Protein AF-A0A8J4VAQ2-F1 (afdb_monomer_lite)

pLDDT: mean 81.28, std 17.82, range [36.47, 97.75]

InterPro domains:
  IPR001563 Peptidase S10, serine carboxypeptidase [PF00450] (46-104)
  IPR001563 Peptidase S10, serine carboxypeptidase [PTHR11802] (42-103)
  IPR029058 Alpha/Beta hydrolase fold [G3DSA:3.40.50.1820] (36-104)
  IPR029058 Alpha/Beta hydrolase fold [SSF53474] (42-104)

Organism: NCBI:txid60419

Structure (mmCIF, N/CA/C/O backbone):
data_AF-A0A8J4VAQ2-F1
#
_entry.id   AF-A0A8J4VAQ2-F1
#
loop_
_atom_site.group_PDB
_atom_site.id
_atom_site.type_symbol
_atom_site.label_atom_id
_atom_site.label_alt_id
_atom_site.label_comp_id
_atom_site.label_asym_id
_atom_site.label_entity_id
_atom_site.label_seq_id
_atom_site.pdbx_PDB_ins_code
_atom_site.Cartn_x
_atom_site.Cartn_y
_atom_site.Cartn_z
_atom_site.occupancy
_atom_site.B_iso_or_equiv
_atom_site.auth_seq_id
_atom_site.auth_comp_id
_atom_site.auth_asym_id
_atom_site.auth_atom_id
_atom_site.pdbx_PDB_model_num
ATOM 1 N N . MET A 1 1 ? 79.078 -17.629 -11.963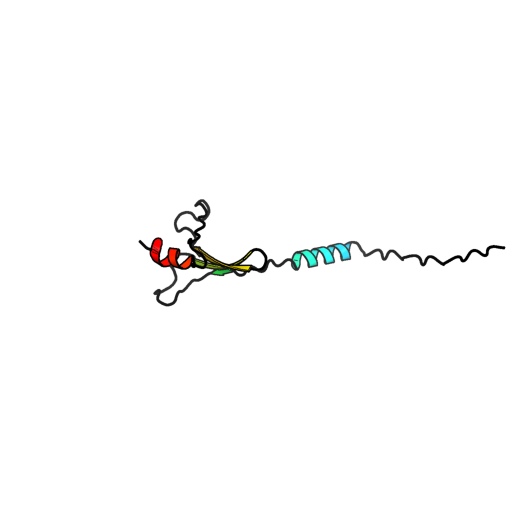 1.00 42.28 1 MET A N 1
ATOM 2 C CA . MET A 1 1 ? 78.980 -16.449 -11.080 1.00 42.28 1 MET A CA 1
ATOM 3 C C . MET A 1 1 ? 77.573 -15.882 -11.227 1.00 42.28 1 MET A C 1
ATOM 5 O O . MET A 1 1 ? 77.333 -15.094 -12.126 1.00 42.28 1 MET A O 1
ATOM 9 N N . VAL A 1 2 ? 76.617 -16.382 -10.440 1.00 42.66 2 VAL A N 1
ATOM 10 C CA . VAL A 1 2 ? 75.235 -15.874 -10.408 1.00 42.66 2 VAL A CA 1
ATOM 11 C C . VAL A 1 2 ? 75.053 -15.267 -9.024 1.00 42.66 2 VAL A C 1
ATOM 13 O O . VAL A 1 2 ? 75.121 -15.982 -8.028 1.00 42.66 2 VAL A O 1
ATOM 16 N N . SER A 1 3 ? 74.939 -13.942 -8.958 1.00 45.38 3 SER A N 1
ATOM 17 C CA . SER A 1 3 ? 74.755 -13.225 -7.698 1.00 45.38 3 SER A CA 1
ATOM 18 C C . SER A 1 3 ? 73.269 -13.228 -7.338 1.00 45.38 3 SER A C 1
ATOM 20 O O . SER A 1 3 ? 72.444 -12.705 -8.086 1.00 45.38 3 SER A O 1
ATOM 22 N N . HIS A 1 4 ? 72.930 -13.857 -6.213 1.00 42.09 4 HIS A N 1
ATOM 23 C CA . HIS A 1 4 ? 71.599 -13.842 -5.616 1.00 42.09 4 HIS A CA 1
ATOM 24 C C . HIS A 1 4 ? 71.254 -12.422 -5.139 1.00 42.09 4 HIS A C 1
ATOM 26 O O . HIS A 1 4 ? 71.842 -11.924 -4.181 1.00 42.09 4 HIS A O 1
ATOM 32 N N . MET A 1 5 ? 70.265 -11.780 -5.765 1.00 44.88 5 MET A N 1
ATOM 33 C CA . MET A 1 5 ? 69.594 -10.611 -5.188 1.00 44.88 5 MET A CA 1
ATOM 34 C C . MET A 1 5 ? 68.645 -11.077 -4.076 1.00 44.88 5 MET A C 1
ATOM 36 O O . MET A 1 5 ? 67.553 -11.579 -4.337 1.00 44.88 5 MET A O 1
ATOM 40 N N . LEU A 1 6 ? 69.072 -10.924 -2.823 1.00 48.81 6 LEU A N 1
ATOM 41 C CA . LEU A 1 6 ? 68.216 -11.060 -1.644 1.00 48.81 6 LEU A CA 1
ATOM 42 C C . LEU A 1 6 ? 67.385 -9.777 -1.477 1.00 48.81 6 LEU A C 1
ATOM 44 O O . LEU A 1 6 ? 67.901 -8.745 -1.055 1.00 48.81 6 LEU A O 1
ATOM 48 N N . PHE A 1 7 ? 66.091 -9.842 -1.795 1.00 40.84 7 PHE A N 1
ATOM 49 C CA . PHE A 1 7 ? 65.118 -8.821 -1.394 1.00 40.84 7 PHE A CA 1
ATOM 50 C C . PHE A 1 7 ? 64.782 -8.976 0.102 1.00 40.84 7 PHE A C 1
ATOM 52 O O . PHE A 1 7 ? 64.436 -10.083 0.527 1.00 40.84 7 PHE A O 1
ATOM 59 N N . PRO A 1 8 ? 64.813 -7.907 0.919 1.00 43.84 8 PRO A N 1
ATOM 60 C CA . PRO A 1 8 ? 64.384 -7.994 2.308 1.00 43.84 8 PRO A CA 1
ATOM 61 C C . PRO A 1 8 ? 62.852 -8.067 2.376 1.00 43.84 8 PRO A C 1
ATOM 63 O O . PRO A 1 8 ? 62.151 -7.127 1.996 1.00 43.84 8 PRO A O 1
ATOM 66 N N . ARG A 1 9 ? 62.309 -9.174 2.898 1.00 52.06 9 ARG A N 1
ATOM 67 C CA . ARG A 1 9 ? 60.912 -9.231 3.351 1.00 52.06 9 ARG A CA 1
ATOM 68 C C . ARG A 1 9 ? 60.779 -8.298 4.555 1.00 52.06 9 ARG A C 1
ATOM 70 O O . ARG A 1 9 ? 61.274 -8.618 5.632 1.00 52.06 9 ARG A O 1
ATOM 77 N N . LYS A 1 10 ? 60.122 -7.146 4.395 1.00 45.19 10 LYS A N 1
ATOM 78 C CA . LYS A 1 10 ? 59.664 -6.371 5.554 1.00 45.19 10 LYS A CA 1
ATOM 79 C C . LYS A 1 10 ? 58.620 -7.214 6.286 1.00 45.19 10 LYS A C 1
ATOM 81 O O . LYS A 1 10 ? 57.623 -7.613 5.687 1.00 45.19 10 LYS A O 1
ATOM 86 N N . ALA A 1 11 ? 58.880 -7.517 7.553 1.00 50.72 11 ALA A N 1
ATOM 87 C CA . ALA A 1 11 ? 57.911 -8.147 8.434 1.00 50.72 11 ALA A CA 1
ATOM 88 C C . ALA A 1 11 ? 56.655 -7.264 8.491 1.00 50.72 11 ALA A C 1
ATOM 90 O O . ALA A 1 11 ? 56.728 -6.086 8.845 1.00 50.72 11 ALA A O 1
ATOM 91 N N . CYS A 1 12 ? 55.511 -7.815 8.091 1.00 51.72 12 CYS A N 1
ATOM 92 C CA . CYS A 1 12 ? 54.222 -7.205 8.370 1.00 51.72 12 CYS A CA 1
ATOM 93 C C . CYS A 1 12 ? 54.000 -7.359 9.876 1.00 51.72 12 CYS A C 1
ATOM 95 O O . CYS A 1 12 ? 53.739 -8.463 10.352 1.00 51.72 12 CYS A O 1
ATOM 97 N N . ASN A 1 13 ? 54.195 -6.282 10.637 1.00 48.75 13 ASN A N 1
ATOM 98 C CA . ASN A 1 13 ? 53.842 -6.265 12.050 1.00 48.75 13 ASN A CA 1
ATOM 99 C C . ASN A 1 13 ? 52.337 -6.527 12.153 1.00 48.75 13 ASN A C 1
ATOM 101 O O . ASN A 1 13 ? 51.530 -5.683 11.763 1.00 48.75 13 ASN A O 1
ATOM 105 N N . THR A 1 14 ? 51.954 -7.691 12.674 1.00 57.81 14 THR A N 1
ATOM 106 C CA . THR A 1 14 ? 50.587 -7.952 13.122 1.00 57.81 14 THR A CA 1
ATOM 107 C C . THR A 1 14 ? 50.296 -7.001 14.273 1.00 57.81 14 THR A C 1
ATOM 109 O O . THR A 1 14 ? 50.667 -7.266 15.416 1.00 57.81 14 THR A O 1
ATOM 112 N N . VAL A 1 15 ? 49.676 -5.861 13.973 1.00 61.84 15 VAL A N 1
ATOM 113 C CA . VAL A 1 15 ? 49.093 -4.993 14.994 1.00 61.84 15 VAL A CA 1
ATOM 114 C C . VAL A 1 15 ? 47.981 -5.805 15.651 1.00 61.84 15 VAL A C 1
ATOM 116 O O . VAL A 1 15 ? 46.918 -6.011 15.068 1.00 61.84 15 VAL A O 1
ATOM 119 N N . SER A 1 16 ? 48.248 -6.340 16.841 1.00 65.25 16 SER A N 1
ATOM 120 C CA . SER A 1 16 ? 47.257 -7.054 17.640 1.00 65.25 16 SER A CA 1
ATOM 121 C C . SER A 1 16 ? 46.248 -6.037 18.166 1.00 65.25 16 SER A C 1
ATOM 123 O O . SER A 1 16 ? 46.442 -5.448 19.232 1.00 65.25 16 SER A O 1
ATOM 125 N N . LEU A 1 17 ? 45.197 -5.784 17.385 1.00 62.28 17 LEU A N 1
ATOM 126 C CA . LEU A 1 17 ? 44.057 -4.987 17.823 1.00 62.28 17 LEU A CA 1
ATOM 127 C C . LEU A 1 17 ? 43.520 -5.592 19.129 1.00 62.28 17 LEU A C 1
ATOM 129 O O . LEU A 1 17 ? 43.266 -6.800 19.195 1.00 62.28 17 LEU A O 1
ATOM 133 N N . PRO A 1 18 ? 43.398 -4.795 20.198 1.00 73.38 18 PRO A N 1
ATOM 134 C CA . PRO A 1 18 ? 43.017 -5.324 21.492 1.00 73.38 18 PRO A CA 1
ATOM 135 C C . PRO A 1 18 ? 41.548 -5.770 21.416 1.00 73.38 18 PRO A C 1
ATOM 137 O O . PRO A 1 18 ? 40.712 -5.074 20.848 1.00 73.38 18 PRO A O 1
ATOM 140 N N . ARG A 1 19 ? 41.222 -6.947 21.970 1.00 71.69 19 ARG A N 1
ATOM 141 C CA . ARG A 1 19 ? 39.919 -7.626 21.765 1.00 71.69 19 ARG A CA 1
ATOM 142 C C . ARG A 1 19 ? 38.696 -6.747 22.068 1.00 71.69 19 ARG A C 1
ATOM 144 O O . ARG A 1 19 ? 37.665 -6.901 21.422 1.00 71.69 19 ARG A O 1
ATOM 151 N N . TRP A 1 20 ? 38.819 -5.811 23.011 1.00 75.69 20 TRP A N 1
ATOM 152 C CA . TRP A 1 20 ? 37.783 -4.818 23.321 1.00 75.69 20 TRP A CA 1
ATOM 153 C C . TRP A 1 20 ? 37.513 -3.845 22.163 1.00 75.69 20 TRP A C 1
ATOM 155 O O . TRP A 1 20 ? 36.358 -3.542 21.893 1.00 75.69 20 TRP A O 1
ATOM 165 N N . ALA A 1 21 ? 38.540 -3.419 21.420 1.00 79.44 21 ALA A N 1
ATOM 166 C CA . ALA A 1 21 ? 38.381 -2.559 20.249 1.00 79.44 21 ALA A CA 1
ATOM 167 C C . ALA A 1 21 ? 37.605 -3.279 19.140 1.00 79.44 21 ALA A C 1
ATOM 169 O O . ALA A 1 21 ? 36.729 -2.682 18.525 1.00 79.44 21 ALA A O 1
ATOM 170 N N . SER A 1 22 ? 37.844 -4.580 18.941 1.00 77.12 22 SER A N 1
ATOM 171 C CA . SER A 1 22 ? 37.047 -5.396 18.016 1.00 77.12 22 SER A CA 1
ATOM 172 C C . SER A 1 22 ? 35.583 -5.516 18.456 1.00 77.12 22 SER A C 1
ATOM 174 O O . SER A 1 22 ? 34.695 -5.448 17.613 1.00 77.12 22 SER A O 1
ATOM 176 N N . LEU A 1 23 ? 35.319 -5.640 19.764 1.00 83.44 23 LEU A N 1
ATOM 177 C CA . LEU A 1 23 ? 33.957 -5.654 20.314 1.00 83.44 23 LEU A CA 1
ATOM 178 C C . LEU A 1 23 ? 33.243 -4.308 20.141 1.00 83.44 23 LEU A C 1
ATOM 180 O O . LEU A 1 23 ? 32.077 -4.288 19.765 1.00 83.44 23 LEU A O 1
ATOM 184 N N . HIS A 1 24 ? 33.933 -3.192 20.380 1.00 79.38 24 HIS A N 1
ATOM 185 C CA . HIS A 1 24 ? 33.366 -1.857 20.196 1.00 79.38 24 HIS A CA 1
ATOM 186 C C . HIS A 1 24 ? 33.108 -1.540 18.724 1.00 79.38 24 HIS A C 1
ATOM 188 O O . HIS A 1 24 ? 32.066 -0.980 18.406 1.00 79.38 24 HIS A O 1
ATOM 194 N N . VAL A 1 25 ? 34.004 -1.947 17.821 1.00 84.62 25 VAL A N 1
ATOM 195 C CA . VAL A 1 25 ? 33.793 -1.814 16.373 1.00 84.62 25 VAL A CA 1
ATOM 196 C C . VAL A 1 25 ? 32.594 -2.648 15.924 1.00 84.62 25 VAL A C 1
ATOM 198 O O . VAL A 1 25 ? 31.757 -2.140 15.186 1.00 84.62 25 VAL A O 1
ATOM 201 N N . LEU A 1 26 ? 32.460 -3.887 16.409 1.00 82.50 26 LEU A N 1
ATOM 202 C CA . LEU A 1 26 ? 31.305 -4.734 16.103 1.00 82.50 26 LEU A CA 1
ATOM 203 C C . LEU A 1 26 ? 29.999 -4.140 16.655 1.00 82.50 26 LEU A C 1
ATOM 205 O O . LEU A 1 26 ? 28.996 -4.114 15.949 1.00 82.50 26 LEU A O 1
ATOM 209 N N . LEU A 1 27 ? 30.019 -3.615 17.883 1.00 81.06 27 LEU A N 1
ATOM 210 C CA . LEU A 1 27 ? 28.872 -2.951 18.504 1.00 81.06 27 LEU A CA 1
ATOM 211 C C . LEU A 1 27 ? 28.447 -1.705 17.713 1.00 81.06 27 LEU A C 1
ATOM 213 O O . LEU A 1 27 ? 27.261 -1.527 17.454 1.00 81.06 27 LEU A O 1
ATOM 217 N N . VAL A 1 28 ? 29.406 -0.879 17.280 1.00 81.12 28 VAL A N 1
ATOM 218 C CA . VAL A 1 28 ? 29.157 0.299 16.431 1.00 81.12 28 VAL A CA 1
ATOM 219 C C . VAL A 1 28 ? 28.604 -0.104 15.062 1.00 81.12 28 VAL A C 1
ATOM 221 O O . VAL A 1 28 ? 27.676 0.535 14.576 1.00 81.12 28 VAL A O 1
ATOM 224 N N . LEU A 1 29 ? 29.106 -1.188 14.463 1.00 75.88 29 LEU A N 1
ATOM 225 C CA . LEU A 1 29 ? 28.575 -1.729 13.207 1.00 75.88 29 LEU A CA 1
ATOM 226 C C . LEU A 1 29 ? 27.113 -2.173 13.349 1.00 75.88 29 LEU A C 1
ATOM 228 O O . LEU A 1 29 ? 26.290 -1.820 12.507 1.00 75.88 29 LEU A O 1
ATOM 232 N N . ILE A 1 30 ? 26.774 -2.872 14.435 1.00 74.19 30 ILE A N 1
ATOM 233 C CA . ILE A 1 30 ? 25.398 -3.300 14.726 1.00 74.19 30 ILE A CA 1
ATOM 234 C C . ILE A 1 30 ? 24.485 -2.086 14.970 1.00 74.19 30 ILE A C 1
ATOM 236 O O . ILE A 1 30 ? 23.367 -2.060 14.469 1.00 74.19 30 ILE A O 1
ATOM 240 N N . LEU A 1 31 ? 24.970 -1.052 15.667 1.00 69.69 31 LEU A N 1
ATOM 241 C CA . LEU A 1 31 ? 24.239 0.207 15.885 1.00 69.69 31 LEU A CA 1
ATOM 242 C C . LEU A 1 31 ? 24.038 1.030 14.597 1.00 69.69 31 LEU A C 1
ATOM 244 O O . LEU A 1 31 ? 23.086 1.800 14.506 1.00 69.69 31 LEU A O 1
ATOM 248 N N . SER A 1 32 ? 24.925 0.891 13.605 1.00 67.38 32 SER A N 1
ATOM 249 C CA . SER A 1 32 ? 24.833 1.606 12.321 1.00 67.38 32 SER A CA 1
ATOM 250 C C . SER A 1 32 ? 23.902 0.948 11.299 1.00 67.38 32 SER A C 1
ATOM 252 O O . SER A 1 32 ? 23.542 1.590 10.311 1.00 67.38 32 SER A O 1
ATOM 254 N N . ALA A 1 33 ? 23.479 -0.297 11.539 1.00 62.62 33 ALA A N 1
ATOM 255 C CA . ALA A 1 33 ? 22.513 -1.007 10.709 1.00 62.62 33 ALA A CA 1
ATOM 256 C C . ALA A 1 33 ? 21.088 -0.477 10.952 1.00 62.62 33 ALA A C 1
ATOM 258 O O . ALA A 1 33 ? 20.214 -1.179 11.450 1.00 62.62 33 ALA A O 1
ATOM 259 N N . ASN A 1 34 ? 20.851 0.787 10.608 1.00 62.03 34 ASN A N 1
ATOM 260 C CA . ASN A 1 34 ? 19.501 1.319 10.516 1.00 62.03 34 ASN A CA 1
ATOM 261 C C . ASN A 1 34 ? 18.927 0.880 9.170 1.00 62.03 34 ASN A C 1
ATOM 263 O O . ASN A 1 34 ? 19.360 1.344 8.116 1.00 62.03 34 ASN A O 1
ATOM 267 N N . THR A 1 35 ? 17.953 -0.024 9.192 1.00 58.88 35 THR A N 1
ATOM 268 C CA . THR A 1 35 ? 17.065 -0.207 8.046 1.00 58.88 35 THR A CA 1
ATOM 269 C C . THR A 1 35 ? 16.263 1.081 7.888 1.00 58.88 35 THR A C 1
ATOM 271 O O . THR A 1 35 ? 15.486 1.427 8.778 1.00 58.88 35 THR A O 1
ATOM 274 N N . VAL A 1 36 ? 16.467 1.820 6.795 1.00 62.75 36 VAL A N 1
ATOM 275 C CA . VAL A 1 36 ? 15.640 2.993 6.486 1.00 62.75 36 VAL A CA 1
ATOM 276 C C . VAL A 1 36 ? 14.251 2.482 6.119 1.00 62.75 36 VAL A C 1
ATOM 278 O O . VAL A 1 36 ? 14.035 1.961 5.029 1.00 62.75 36 VAL A O 1
ATOM 281 N N . TYR A 1 37 ? 13.325 2.578 7.067 1.00 71.94 37 TYR A N 1
ATOM 282 C CA . TYR A 1 37 ? 11.919 2.278 6.852 1.00 71.94 37 TYR A CA 1
ATOM 283 C C . TYR A 1 37 ? 11.217 3.559 6.402 1.00 71.94 37 TYR A C 1
ATOM 285 O O . TYR A 1 37 ? 11.118 4.511 7.172 1.00 71.94 37 TYR A O 1
ATOM 293 N N . SER A 1 38 ? 10.759 3.601 5.151 1.00 80.75 38 SER A N 1
ATOM 294 C CA . SER A 1 38 ? 10.059 4.760 4.577 1.00 80.75 38 SER A CA 1
ATOM 295 C C . SER A 1 38 ? 8.538 4.605 4.696 1.00 80.75 38 SER A C 1
ATOM 297 O O . SER A 1 38 ? 7.811 4.826 3.732 1.00 80.75 38 SER A O 1
ATOM 299 N N . GLY A 1 39 ? 8.057 4.132 5.849 1.00 91.06 39 GLY A N 1
ATOM 300 C CA . GLY A 1 39 ? 6.630 4.017 6.158 1.00 91.06 39 GLY A CA 1
ATOM 301 C C . GLY A 1 39 ? 6.165 5.143 7.078 1.00 91.06 39 GLY A C 1
ATOM 302 O O . GLY A 1 39 ? 6.877 5.544 8.001 1.00 91.06 39 GLY A O 1
ATOM 303 N N . SER A 1 40 ? 4.969 5.664 6.821 1.00 95.81 40 SER A N 1
ATOM 304 C CA . SER A 1 40 ? 4.329 6.723 7.598 1.00 95.81 40 SER A CA 1
ATOM 305 C C . SER A 1 40 ? 2.853 6.414 7.817 1.00 95.81 40 SER A C 1
ATOM 307 O O . SER A 1 40 ? 2.123 6.105 6.872 1.00 95.81 40 SER A O 1
ATOM 309 N N . ILE A 1 41 ? 2.408 6.534 9.070 1.00 97.19 41 ILE A N 1
ATOM 310 C CA . ILE A 1 41 ? 1.003 6.366 9.449 1.00 97.19 41 ILE A CA 1
ATOM 311 C C . ILE A 1 41 ? 0.233 7.637 9.088 1.00 97.19 41 ILE A C 1
ATOM 313 O O . ILE A 1 41 ? 0.553 8.735 9.550 1.00 97.19 41 ILE A O 1
ATOM 317 N N . VAL A 1 42 ? -0.827 7.473 8.307 1.00 97.06 42 VAL A N 1
ATOM 318 C CA . VAL A 1 42 ? -1.748 8.534 7.913 1.00 97.06 42 VAL A CA 1
ATOM 319 C C . VAL A 1 42 ? -2.925 8.539 8.884 1.00 97.06 42 VAL A C 1
ATOM 321 O O . VAL A 1 42 ? -3.705 7.595 8.935 1.00 97.06 42 VAL A O 1
ATOM 324 N N . LYS A 1 43 ? -3.050 9.615 9.664 1.00 97.19 43 LYS A N 1
ATOM 325 C CA . LYS A 1 43 ? -4.165 9.819 10.608 1.00 97.19 43 LYS A CA 1
ATOM 326 C C . LYS A 1 43 ? -5.303 10.655 10.025 1.00 97.19 43 LYS A C 1
ATOM 328 O O . LYS A 1 43 ? -6.446 10.491 10.425 1.00 97.19 43 LYS A O 1
ATOM 333 N N . TYR A 1 44 ? -4.989 11.550 9.090 1.00 97.00 44 TYR A N 1
ATOM 334 C CA . TYR A 1 44 ? -5.929 12.518 8.527 1.00 97.00 44 TYR A CA 1
ATOM 335 C C . TYR A 1 44 ? -5.787 12.538 7.009 1.00 97.00 44 TYR A C 1
ATOM 337 O O . TYR A 1 44 ? -4.665 12.589 6.500 1.00 97.00 44 TYR A O 1
ATOM 345 N N . LEU A 1 45 ? -6.913 12.533 6.296 1.00 94.25 45 LEU A N 1
ATOM 346 C CA . LEU A 1 45 ? -6.953 12.683 4.844 1.00 94.25 45 LEU A CA 1
ATOM 347 C C . LEU A 1 45 ? -7.722 13.952 4.465 1.00 94.25 45 LEU A C 1
ATOM 349 O O . LEU A 1 45 ? -8.762 14.235 5.061 1.00 94.25 45 LEU A O 1
ATOM 353 N N . PRO A 1 46 ? -7.255 14.717 3.463 1.00 94.94 46 PRO A N 1
ATOM 354 C CA .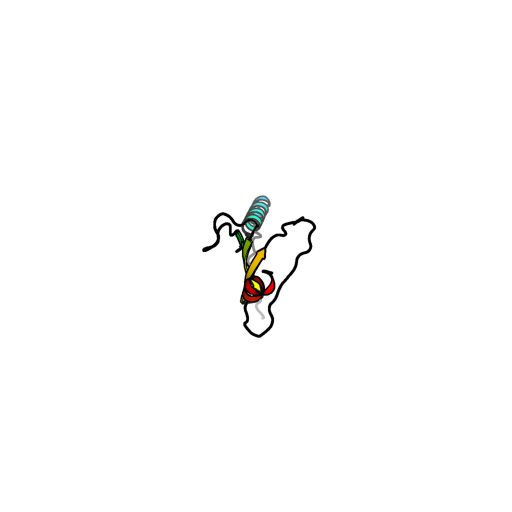 PRO A 1 46 ? -8.041 15.812 2.910 1.00 94.94 46 PRO A CA 1
ATOM 355 C C . PRO A 1 46 ? -9.412 15.314 2.437 1.00 94.94 46 PRO A C 1
ATOM 357 O O . PRO A 1 46 ? -9.491 14.350 1.681 1.00 94.94 46 PRO A O 1
ATOM 360 N N . GLY A 1 47 ? -10.485 15.978 2.871 1.00 93.38 47 GLY A N 1
ATOM 361 C CA . GLY A 1 47 ? -11.861 15.591 2.538 1.00 93.38 47 GLY A CA 1
ATOM 362 C C . GLY A 1 47 ? -12.477 14.528 3.454 1.00 93.38 47 GLY A C 1
ATOM 363 O O . GLY A 1 47 ? -13.648 14.211 3.277 1.00 93.38 47 GLY A O 1
ATOM 364 N N . PHE A 1 48 ? -11.730 14.012 4.436 1.00 93.50 48 PHE A N 1
ATOM 365 C CA . PHE A 1 48 ? -12.271 13.187 5.513 1.00 93.50 48 PHE A CA 1
ATOM 366 C C . PHE A 1 48 ? -12.417 14.022 6.790 1.00 93.50 48 PHE A C 1
ATOM 368 O O . PHE A 1 48 ? -11.463 14.663 7.237 1.00 93.50 48 PHE A O 1
ATOM 375 N N . ASP A 1 49 ? -13.608 14.010 7.385 1.00 95.81 49 ASP A N 1
ATOM 376 C CA . ASP A 1 49 ? -13.879 14.751 8.614 1.00 95.81 49 ASP A CA 1
ATOM 377 C C . ASP A 1 49 ? -13.380 13.970 9.840 1.00 95.81 49 ASP A C 1
ATOM 379 O O . ASP A 1 49 ? -13.979 12.981 10.260 1.00 95.81 49 ASP A O 1
ATOM 383 N N . GLY A 1 50 ? -12.292 14.446 10.450 1.00 95.75 50 GLY A N 1
ATOM 384 C CA . GLY A 1 50 ? -11.721 13.866 11.671 1.00 95.75 50 GLY A CA 1
ATOM 385 C C . GLY A 1 50 ? -10.560 12.897 11.427 1.00 95.75 50 GLY A C 1
ATOM 386 O O . GLY A 1 50 ? -9.953 12.885 10.359 1.00 95.75 50 GLY A O 1
ATOM 387 N N . GLU A 1 51 ? -10.193 12.130 12.459 1.00 96.75 51 GLU A N 1
ATOM 388 C CA . GLU A 1 51 ? -9.168 11.077 12.357 1.00 96.75 51 GLU A CA 1
ATOM 389 C C . GLU A 1 51 ? -9.758 9.835 11.677 1.00 96.75 51 GLU A C 1
ATOM 391 O O . GLU A 1 51 ? -10.918 9.492 11.913 1.00 96.75 51 GLU A O 1
ATOM 396 N N . LEU A 1 52 ? -8.965 9.160 10.842 1.00 95.81 52 LEU A N 1
ATOM 397 C CA . LEU A 1 52 ? -9.403 7.945 10.162 1.00 95.81 52 LEU A CA 1
ATOM 398 C C . LEU A 1 52 ? -9.814 6.863 11.178 1.00 95.81 52 LEU A C 1
ATOM 400 O O . LEU A 1 52 ? -9.086 6.617 12.143 1.00 95.81 52 LEU A O 1
ATOM 404 N N . PRO A 1 53 ? -10.937 6.156 10.950 1.00 94.62 53 PRO A N 1
ATOM 405 C CA . PRO A 1 53 ? -11.423 5.112 11.851 1.00 94.62 53 PRO A CA 1
ATOM 406 C C . PRO A 1 53 ? -10.636 3.796 11.725 1.00 94.62 53 PRO A C 1
ATOM 408 O O . PRO A 1 53 ? -10.954 2.818 12.393 1.00 94.62 53 PRO A O 1
ATOM 411 N N . PHE A 1 54 ? -9.615 3.761 10.870 1.00 94.56 54 PHE A N 1
ATOM 412 C CA . PHE A 1 54 ? -8.720 2.633 10.654 1.00 94.56 54 PHE A CA 1
ATOM 413 C C . PHE A 1 54 ? -7.282 3.131 10.530 1.00 94.56 54 PHE A C 1
ATOM 415 O O . PHE A 1 54 ? -7.025 4.288 10.189 1.00 94.56 54 PHE A O 1
ATOM 422 N N . LYS A 1 55 ? -6.321 2.241 10.782 1.00 96.88 55 LYS A N 1
ATOM 423 C CA . LYS A 1 55 ? -4.907 2.567 10.626 1.00 96.88 55 LYS A CA 1
ATOM 424 C C . LYS A 1 55 ? -4.501 2.396 9.166 1.00 96.88 55 LYS A C 1
ATOM 426 O O . LYS A 1 55 ? -4.430 1.278 8.657 1.00 96.88 55 LYS A O 1
ATOM 431 N N . LEU A 1 56 ? -4.224 3.524 8.525 1.00 96.56 56 LEU A N 1
ATOM 432 C CA . LEU A 1 56 ? -3.622 3.593 7.203 1.00 96.56 56 LEU A CA 1
ATOM 433 C C . LEU A 1 56 ? -2.130 3.877 7.347 1.00 96.56 56 LEU A C 1
ATOM 435 O O . LEU A 1 56 ? -1.728 4.840 7.997 1.00 96.56 56 LEU A O 1
ATOM 439 N N . GLU A 1 57 ? -1.312 3.066 6.701 1.00 97.25 57 GLU A N 1
ATOM 440 C CA . GLU A 1 57 ? 0.113 3.296 6.547 1.00 97.25 57 GLU A CA 1
ATOM 441 C C . GLU A 1 57 ? 0.461 3.397 5.065 1.00 97.25 57 GLU A C 1
ATOM 443 O O . GLU A 1 57 ? -0.052 2.652 4.232 1.00 97.25 57 GLU A O 1
ATOM 448 N N . THR A 1 58 ? 1.328 4.341 4.725 1.00 96.62 58 THR A N 1
ATOM 449 C CA . THR A 1 58 ? 1.815 4.530 3.358 1.00 96.62 58 THR A CA 1
ATOM 450 C C . THR A 1 58 ? 3.322 4.605 3.352 1.00 96.62 58 THR A C 1
ATOM 452 O O . THR A 1 58 ? 3.916 5.140 4.289 1.00 96.62 58 THR A O 1
ATOM 455 N N . GLY A 1 59 ? 3.945 4.127 2.286 1.00 95.88 59 GLY A N 1
ATOM 456 C CA . GLY A 1 59 ? 5.391 4.173 2.186 1.00 95.88 59 GLY A CA 1
ATOM 457 C C . GLY A 1 59 ? 5.924 3.662 0.865 1.00 95.88 59 GLY A C 1
ATOM 458 O O . GLY A 1 59 ? 5.166 3.401 -0.068 1.00 95.88 59 GLY A O 1
ATOM 459 N N . TYR A 1 60 ? 7.244 3.512 0.815 1.00 94.88 60 TYR A N 1
ATOM 460 C CA . TYR A 1 60 ? 7.956 2.962 -0.333 1.00 94.88 60 TYR A CA 1
ATOM 461 C C . TYR A 1 60 ? 8.690 1.680 0.046 1.00 94.88 60 TYR A C 1
ATOM 463 O O . TYR A 1 60 ? 9.299 1.593 1.115 1.00 94.88 60 TYR A O 1
ATOM 471 N N . ILE A 1 61 ? 8.651 0.698 -0.851 1.00 93.25 61 ILE A N 1
ATOM 472 C CA . ILE A 1 61 ? 9.464 -0.515 -0.780 1.00 93.25 61 ILE A CA 1
ATOM 473 C C . ILE A 1 61 ? 10.345 -0.619 -2.024 1.00 93.25 61 ILE A C 1
ATOM 475 O O . ILE A 1 61 ? 9.874 -0.464 -3.151 1.00 93.25 61 ILE A O 1
ATOM 479 N N . SER A 1 62 ? 11.636 -0.871 -1.828 1.00 93.62 62 SER A N 1
ATOM 480 C CA . SER A 1 62 ? 12.586 -1.025 -2.931 1.00 93.62 62 SER A CA 1
ATOM 481 C C . SER A 1 62 ? 12.492 -2.429 -3.535 1.00 93.62 62 SER A C 1
ATOM 483 O O . SER A 1 62 ? 12.561 -3.432 -2.822 1.00 93.62 62 SER A O 1
ATOM 485 N N . VAL A 1 63 ? 12.363 -2.504 -4.859 1.00 91.75 63 VAL A N 1
ATOM 486 C CA . VAL A 1 63 ? 12.313 -3.739 -5.651 1.00 91.75 63 VAL A CA 1
ATOM 487 C C . VAL A 1 63 ? 13.290 -3.605 -6.818 1.00 91.75 63 VAL A C 1
ATOM 489 O O . VAL A 1 63 ? 13.001 -2.956 -7.822 1.00 91.75 63 VAL A O 1
ATOM 492 N N . GLY A 1 64 ? 14.472 -4.213 -6.677 1.00 93.38 64 GLY A N 1
ATOM 493 C CA . GLY A 1 64 ? 15.576 -4.007 -7.618 1.00 93.38 64 GLY A CA 1
ATOM 494 C C . GLY A 1 64 ? 16.018 -2.542 -7.629 1.00 93.38 64 GLY A C 1
ATOM 495 O O . GLY A 1 64 ? 16.248 -1.966 -6.570 1.00 93.38 64 GLY A O 1
ATOM 496 N N . ASP A 1 65 ? 16.080 -1.944 -8.819 1.00 94.00 65 ASP A N 1
ATOM 497 C CA . ASP A 1 65 ? 16.425 -0.527 -9.017 1.00 94.00 65 ASP A CA 1
ATOM 498 C C . ASP A 1 65 ? 15.196 0.407 -8.980 1.00 94.00 65 ASP A C 1
ATOM 500 O O . ASP A 1 65 ? 15.270 1.563 -9.392 1.00 94.00 65 ASP A O 1
ATOM 504 N N . SER A 1 66 ? 14.032 -0.099 -8.562 1.00 92.88 66 SER A N 1
ATOM 505 C CA . SER A 1 66 ? 12.765 0.642 -8.524 1.00 92.88 66 SER A CA 1
ATOM 506 C C . SER A 1 66 ? 12.209 0.747 -7.107 1.00 92.88 66 SER A C 1
ATOM 508 O O . SER A 1 66 ? 12.488 -0.091 -6.252 1.00 92.88 66 SER A O 1
ATOM 510 N N . GLU A 1 67 ? 11.372 1.753 -6.867 1.00 93.94 67 GLU A N 1
ATOM 511 C CA . GLU A 1 67 ? 10.635 1.926 -5.615 1.00 93.94 67 GLU A CA 1
ATOM 512 C C . GLU A 1 67 ? 9.133 1.832 -5.886 1.00 93.94 67 GLU A C 1
ATOM 514 O O . GLU A 1 67 ? 8.608 2.495 -6.782 1.00 93.94 67 GLU A O 1
ATOM 519 N N . LEU A 1 68 ? 8.438 0.995 -5.117 1.00 93.94 68 LEU A N 1
ATOM 520 C CA . LEU A 1 68 ? 6.993 0.826 -5.198 1.00 93.94 68 LEU A CA 1
ATOM 521 C C . LEU A 1 68 ? 6.331 1.534 -4.023 1.00 93.94 68 LEU A C 1
ATOM 523 O O . LEU A 1 68 ? 6.644 1.253 -2.867 1.00 93.94 68 LEU A O 1
ATOM 527 N N . PHE A 1 69 ? 5.398 2.428 -4.329 1.00 94.88 69 PHE A N 1
ATOM 528 C CA . PHE A 1 69 ? 4.545 3.050 -3.327 1.00 94.88 69 PHE A CA 1
ATOM 529 C C . PHE A 1 69 ? 3.424 2.090 -2.904 1.00 94.88 69 PHE A C 1
ATOM 531 O O . PHE A 1 69 ? 2.816 1.445 -3.762 1.00 94.88 69 PHE A O 1
ATOM 538 N N . TYR A 1 70 ? 3.117 2.018 -1.607 1.00 95.44 70 TYR A N 1
ATOM 539 C CA . TYR A 1 70 ? 2.047 1.171 -1.075 1.00 95.44 70 TYR A CA 1
ATOM 540 C C . TYR A 1 70 ? 1.052 1.938 -0.194 1.00 95.44 70 TYR A C 1
ATOM 542 O O . TYR A 1 70 ? 1.399 2.920 0.463 1.00 95.44 70 TYR A O 1
ATOM 550 N N . TYR A 1 71 ? -0.176 1.414 -0.143 1.00 95.75 71 TYR A N 1
ATOM 551 C CA . TYR A 1 71 ? -1.192 1.723 0.864 1.00 95.75 71 TYR A CA 1
ATOM 552 C C . TYR A 1 71 ? -1.461 0.443 1.664 1.00 95.75 71 TYR A C 1
ATOM 554 O O . TYR A 1 71 ? -1.860 -0.567 1.086 1.00 95.75 71 TYR A O 1
ATOM 562 N N . PHE A 1 72 ? -1.226 0.467 2.973 1.00 96.06 72 PHE A N 1
ATOM 563 C CA . PHE A 1 72 ? -1.495 -0.642 3.884 1.00 96.06 72 PHE A CA 1
ATOM 564 C C . PHE A 1 72 ? -2.597 -0.238 4.861 1.00 96.06 72 PHE A C 1
ATOM 566 O O . PHE A 1 72 ? -2.432 0.698 5.641 1.00 96.06 72 PHE A O 1
ATOM 573 N N . ILE A 1 73 ? -3.726 -0.939 4.807 1.00 96.06 73 ILE A N 1
ATOM 574 C CA . ILE A 1 73 ? -4.861 -0.738 5.709 1.00 96.06 73 ILE A CA 1
ATOM 575 C C . ILE A 1 73 ? -4.894 -1.934 6.658 1.00 96.06 73 ILE A C 1
ATOM 577 O O . ILE A 1 73 ? -5.054 -3.072 6.217 1.00 96.06 73 ILE A O 1
ATOM 581 N N . GLU A 1 74 ? -4.705 -1.684 7.953 1.00 96.75 74 GLU A N 1
ATOM 582 C CA . GLU A 1 74 ? -4.757 -2.737 8.972 1.00 96.75 74 GLU A CA 1
ATOM 583 C C . GLU A 1 74 ? -6.199 -3.258 9.128 1.00 96.75 74 GLU A C 1
ATOM 585 O O . GLU A 1 74 ? -7.157 -2.485 9.039 1.00 96.75 74 GLU A O 1
ATOM 590 N N . SER A 1 75 ? -6.364 -4.568 9.352 1.00 96.56 75 SER A N 1
ATOM 591 C CA . SER A 1 75 ? -7.690 -5.163 9.561 1.00 96.56 75 SER A CA 1
ATOM 592 C C . SER A 1 75 ? -8.425 -4.493 10.727 1.00 96.56 75 SER A C 1
ATOM 594 O O . SER A 1 75 ? -7.824 -4.154 11.741 1.00 96.56 75 SER A O 1
ATOM 596 N N . GLN A 1 76 ? -9.745 -4.343 10.621 1.00 94.88 76 GLN A N 1
ATOM 597 C CA . GLN A 1 76 ? -10.579 -3.847 11.725 1.00 94.88 76 GLN A CA 1
ATOM 598 C C . GLN A 1 76 ? -11.054 -4.970 12.670 1.00 94.88 76 GLN A C 1
ATOM 600 O O . GLN A 1 76 ? -11.658 -4.686 13.702 1.00 94.88 76 GLN A O 1
ATOM 605 N N . GLY A 1 77 ? -10.805 -6.237 12.314 1.00 94.12 77 GLY A N 1
ATOM 606 C CA . GLY A 1 77 ? -11.154 -7.416 13.107 1.00 94.12 77 GLY A CA 1
ATOM 607 C C . GLY A 1 77 ? -10.075 -7.764 14.132 1.00 94.12 77 GLY A C 1
ATOM 608 O O . GLY A 1 77 ? -9.979 -7.147 15.193 1.00 94.12 77 GLY A O 1
ATOM 609 N N . ASN A 1 78 ? -9.262 -8.776 13.825 1.00 95.88 78 ASN A N 1
ATOM 610 C CA . ASN A 1 78 ? -8.114 -9.172 14.634 1.00 95.88 78 ASN A CA 1
ATOM 611 C C . ASN A 1 78 ? -6.822 -9.069 13.805 1.00 95.88 78 ASN A C 1
ATOM 613 O O . ASN A 1 78 ? -6.368 -10.074 13.258 1.00 95.88 78 ASN A O 1
ATOM 617 N N . PRO A 1 79 ? -6.177 -7.888 13.755 1.00 95.75 79 PRO A N 1
ATOM 618 C CA . PRO A 1 79 ? -4.998 -7.651 12.918 1.00 95.75 79 PRO A CA 1
ATOM 619 C C . PRO A 1 79 ? -3.852 -8.650 13.080 1.00 95.75 79 PRO A C 1
ATOM 621 O O . PRO A 1 79 ? -3.063 -8.844 12.163 1.00 95.75 79 PRO A O 1
ATOM 624 N N . GLN A 1 80 ? -3.734 -9.262 14.260 1.00 96.19 80 GLN A N 1
ATOM 625 C CA . GLN A 1 80 ? -2.658 -10.200 14.578 1.00 96.19 80 GLN A CA 1
ATOM 626 C C . GLN A 1 80 ? -2.927 -11.621 14.063 1.00 96.19 80 GLN A C 1
ATOM 628 O O . GLN A 1 80 ? -2.009 -12.438 14.021 1.00 96.19 80 GLN A O 1
ATOM 633 N N . GLN A 1 81 ? -4.179 -11.944 13.733 1.00 97.56 81 GLN A N 1
ATOM 634 C CA . GLN A 1 81 ? -4.607 -13.278 13.291 1.00 97.56 81 GLN A CA 1
ATOM 635 C C . GLN A 1 81 ? -5.175 -13.269 11.872 1.00 97.56 81 GLN A C 1
ATOM 637 O O . GLN A 1 81 ? -5.133 -14.297 11.194 1.00 97.56 81 GLN A O 1
ATOM 642 N N . ASP A 1 82 ? -5.700 -12.130 11.432 1.00 97.75 82 ASP A N 1
ATOM 643 C CA . ASP A 1 82 ? -6.272 -11.966 10.107 1.00 97.75 82 ASP A CA 1
ATOM 644 C C . ASP A 1 82 ? -5.179 -12.088 9.028 1.00 97.75 82 ASP A C 1
ATOM 646 O O . ASP A 1 82 ? -4.034 -11.674 9.235 1.00 97.75 82 ASP A O 1
ATOM 650 N N . PRO A 1 83 ? -5.497 -12.683 7.867 1.00 96.75 83 PRO A N 1
ATOM 651 C CA . PRO A 1 83 ? -4.515 -12.904 6.817 1.00 96.75 83 PRO A CA 1
ATOM 652 C C . PRO A 1 83 ? -4.097 -11.593 6.143 1.00 96.75 83 PRO A C 1
ATOM 654 O O . PRO A 1 83 ? -4.883 -10.657 6.004 1.00 96.75 83 PRO A O 1
ATOM 657 N N . LEU A 1 84 ? -2.866 -11.566 5.630 1.00 95.81 84 LEU A N 1
ATOM 658 C CA . LEU A 1 84 ? -2.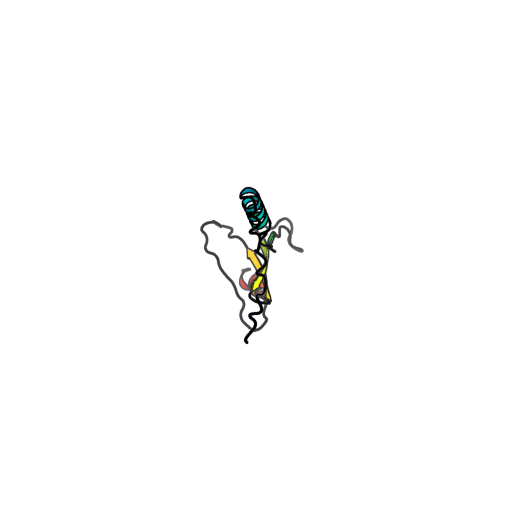402 -10.487 4.764 1.00 95.81 84 LEU A CA 1
ATOM 659 C C . LEU A 1 84 ? -2.976 -10.659 3.354 1.00 95.81 84 LEU A C 1
ATOM 661 O O . LEU A 1 84 ? -2.821 -11.717 2.739 1.00 95.81 84 LEU A O 1
ATOM 665 N N . PHE A 1 85 ? -3.570 -9.596 2.819 1.00 93.69 85 PHE A N 1
ATOM 666 C CA . PHE A 1 85 ? -4.078 -9.554 1.454 1.00 93.69 85 PHE A CA 1
ATOM 667 C C . PHE A 1 85 ? -3.279 -8.557 0.613 1.00 93.69 85 PHE A C 1
ATOM 669 O O . PHE A 1 85 ? -3.139 -7.392 0.979 1.00 93.69 85 PHE A O 1
ATOM 676 N N . LEU A 1 86 ? -2.741 -9.025 -0.515 1.00 93.62 86 LEU A N 1
ATOM 677 C CA . LEU A 1 86 ? -2.008 -8.199 -1.471 1.00 93.62 86 LEU A CA 1
ATOM 678 C C . LEU A 1 86 ? -2.886 -7.949 -2.694 1.00 93.62 86 LEU A C 1
ATOM 680 O O . LEU A 1 86 ? -3.283 -8.894 -3.374 1.00 93.62 86 LEU A O 1
ATOM 684 N N . TRP A 1 87 ? -3.137 -6.677 -2.994 1.00 92.19 87 TRP A N 1
ATOM 685 C CA . TRP A 1 87 ? -3.932 -6.266 -4.144 1.00 92.19 87 TRP A CA 1
ATOM 686 C C . TRP A 1 87 ? -3.075 -5.572 -5.199 1.00 92.19 87 TRP A C 1
ATOM 688 O O . TRP A 1 87 ? -2.398 -4.581 -4.920 1.00 92.19 87 TRP A O 1
ATOM 698 N N . LEU A 1 88 ? -3.130 -6.078 -6.429 1.00 91.38 88 LEU A N 1
ATOM 699 C CA . LEU A 1 88 ? -2.443 -5.510 -7.583 1.00 91.38 88 LEU A CA 1
ATOM 700 C C . LEU A 1 88 ? -3.456 -5.335 -8.709 1.00 91.38 88 LEU A C 1
ATOM 702 O O . LEU A 1 88 ? -4.001 -6.316 -9.214 1.00 91.38 88 LEU A O 1
ATOM 706 N N . THR A 1 89 ? -3.700 -4.090 -9.108 1.00 90.19 89 THR A N 1
ATOM 707 C CA . THR A 1 89 ? -4.533 -3.812 -10.280 1.00 90.19 89 THR A CA 1
ATOM 708 C C . THR A 1 89 ? -3.775 -4.212 -11.548 1.00 90.19 89 THR A C 1
ATOM 710 O O . THR A 1 89 ? -2.565 -4.018 -11.659 1.00 90.19 89 THR A O 1
ATOM 713 N N . GLY A 1 90 ? -4.487 -4.824 -12.496 1.00 86.50 90 GLY A N 1
ATOM 714 C CA . GLY A 1 90 ? -3.918 -5.255 -13.772 1.00 86.50 90 GLY A CA 1
ATOM 715 C C . GLY A 1 90 ? -3.730 -4.112 -14.775 1.00 86.50 90 GLY A C 1
ATOM 716 O O . GLY A 1 90 ? -3.959 -2.945 -14.478 1.00 86.50 90 GLY A O 1
ATOM 717 N N . GLY A 1 91 ? -3.357 -4.472 -16.005 1.00 86.06 91 GLY A N 1
ATOM 718 C CA . GLY A 1 91 ? -3.063 -3.513 -17.072 1.00 86.06 91 GLY A CA 1
ATOM 719 C C . GLY A 1 91 ? -1.669 -2.878 -16.932 1.00 86.06 91 GLY A C 1
ATOM 720 O O . GLY A 1 91 ? -1.145 -2.737 -15.828 1.00 86.06 91 GLY A O 1
ATOM 721 N N . PRO A 1 92 ? -1.005 -2.517 -18.039 1.00 86.75 92 PRO A N 1
ATOM 722 C CA . PRO A 1 92 ? 0.307 -1.887 -17.964 1.00 86.75 92 PRO A CA 1
ATOM 723 C C . PRO A 1 92 ? 0.188 -0.445 -17.446 1.00 86.75 92 PRO A C 1
ATOM 725 O O . PRO A 1 92 ? -0.436 0.400 -18.083 1.00 86.75 92 PRO A O 1
ATOM 728 N N . GLY A 1 93 ? 0.821 -0.160 -16.305 1.00 85.12 93 GLY A N 1
ATOM 729 C CA . GLY A 1 93 ? 0.952 1.195 -15.751 1.00 85.12 93 GLY A CA 1
ATOM 730 C C . GLY A 1 93 ? -0.248 1.714 -14.952 1.00 85.12 93 GLY A C 1
ATOM 731 O O . GLY A 1 93 ? -0.218 2.858 -14.502 1.00 85.12 93 GLY A O 1
ATOM 732 N N . CYS A 1 94 ? -1.294 0.911 -14.752 1.00 86.69 94 CYS A N 1
ATOM 733 C CA . CYS A 1 94 ? -2.414 1.288 -13.893 1.00 86.69 94 CYS A CA 1
ATOM 734 C C . CYS A 1 94 ? -2.004 1.259 -12.411 1.00 86.69 94 CYS A C 1
ATOM 736 O O . CYS A 1 94 ? -1.237 0.401 -11.979 1.00 86.69 94 CYS A O 1
ATOM 738 N N . SER A 1 95 ? -2.524 2.203 -11.625 1.00 88.81 95 SER A N 1
ATOM 739 C CA . SER A 1 95 ? -2.262 2.275 -10.185 1.00 88.81 95 SER A CA 1
ATOM 740 C C . SER A 1 95 ? -3.245 1.405 -9.406 1.00 88.81 95 SER A C 1
ATOM 742 O O . SER A 1 95 ? -4.455 1.515 -9.607 1.00 88.81 95 SER A O 1
ATOM 744 N N . SER A 1 96 ? -2.745 0.628 -8.439 1.00 91.06 96 SER A N 1
ATOM 745 C CA . SER A 1 96 ? -3.590 -0.106 -7.484 1.00 91.06 96 SER A CA 1
ATOM 746 C C . SER A 1 96 ? -4.475 0.803 -6.622 1.00 91.06 96 SER A C 1
ATOM 748 O O . SER A 1 96 ? -5.443 0.332 -6.031 1.00 91.06 96 SER A O 1
ATOM 750 N N . PHE A 1 97 ? -4.197 2.112 -6.578 1.00 90.00 97 PHE A N 1
ATOM 751 C CA . PHE A 1 97 ? -5.066 3.088 -5.917 1.00 90.00 97 PHE A CA 1
ATOM 752 C C . PHE A 1 97 ? -6.467 3.153 -6.544 1.00 90.00 97 PHE A C 1
ATOM 754 O O . PHE A 1 97 ? -7.439 3.415 -5.844 1.00 90.00 97 PHE A O 1
ATOM 761 N N . CYS A 1 98 ? -6.597 2.866 -7.845 1.00 87.56 98 CYS A N 1
ATOM 762 C CA . CYS A 1 98 ? -7.906 2.788 -8.490 1.00 87.56 98 CYS A CA 1
ATOM 763 C C . CYS A 1 98 ? -8.756 1.654 -7.905 1.00 87.56 98 CYS A C 1
ATOM 765 O O . CYS A 1 98 ? -9.927 1.878 -7.625 1.00 87.56 98 CYS A O 1
ATOM 767 N N . GLY A 1 99 ? -8.167 0.477 -7.667 1.00 87.12 99 GLY A N 1
ATOM 768 C C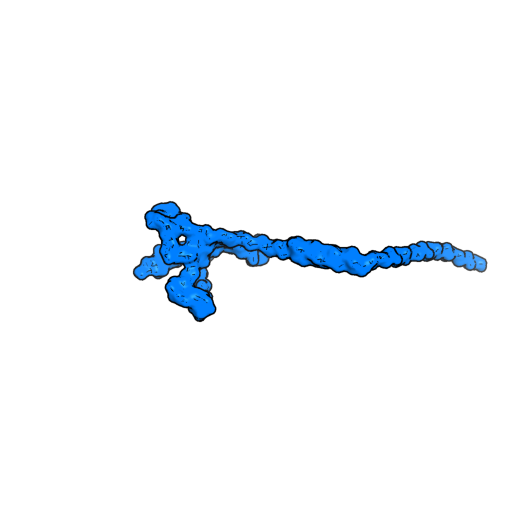A . GLY A 1 99 ? -8.876 -0.629 -7.019 1.00 87.12 99 GLY A CA 1
ATOM 769 C C . GLY A 1 99 ? -9.302 -0.280 -5.593 1.00 87.12 99 GLY A C 1
ATOM 770 O O . GLY A 1 99 ? -10.427 -0.564 -5.197 1.00 87.12 99 GLY A O 1
ATOM 771 N N . LEU A 1 100 ? -8.440 0.426 -4.853 1.00 88.06 100 LEU A N 1
ATOM 772 C CA . LEU A 1 100 ? -8.755 0.889 -3.501 1.00 88.06 100 LEU A CA 1
ATOM 773 C C . LEU A 1 100 ? -10.001 1.786 -3.475 1.00 88.06 100 LEU A C 1
ATOM 775 O O . LEU A 1 100 ? -10.896 1.526 -2.684 1.00 88.06 100 LEU A O 1
ATOM 779 N N . VAL A 1 101 ? -10.075 2.797 -4.346 1.00 87.75 101 VAL A N 1
ATOM 780 C CA . VAL A 1 101 ? -11.154 3.808 -4.321 1.00 87.75 101 VAL A CA 1
ATOM 781 C C . VAL A 1 101 ? -12.428 3.360 -5.043 1.00 87.75 101 VAL A C 1
ATOM 783 O O . VAL A 1 101 ? -13.518 3.801 -4.695 1.00 87.75 101 VAL A O 1
ATOM 786 N N . TYR A 1 102 ? -12.315 2.543 -6.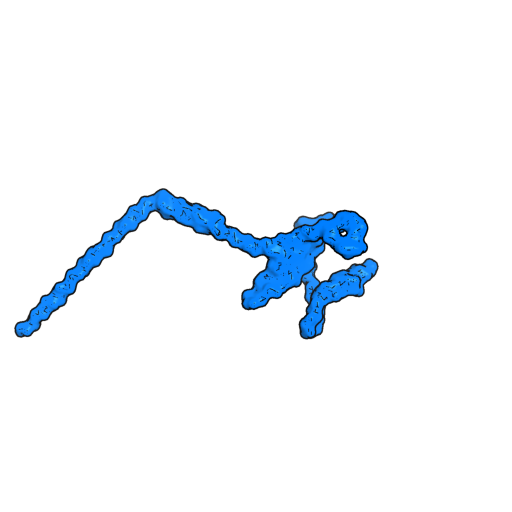093 1.00 84.44 102 TYR A N 1
ATOM 787 C CA . TYR A 1 102 ? -13.455 2.241 -6.968 1.00 84.44 102 TYR A CA 1
ATOM 788 C C . TYR A 1 102 ? -13.982 0.810 -6.860 1.00 84.44 102 TYR A C 1
ATOM 790 O O . TYR A 1 102 ? -15.099 0.565 -7.309 1.00 84.44 102 TYR A O 1
ATOM 798 N N . GLU A 1 103 ? -13.206 -0.135 -6.322 1.00 77.56 103 GLU A N 1
ATOM 799 C CA . GLU A 1 103 ? -13.610 -1.549 -6.269 1.00 77.56 103 GLU A CA 1
ATOM 800 C C . GLU A 1 103 ? -13.919 -2.029 -4.847 1.00 77.56 103 GLU A C 1
ATOM 802 O O . GLU A 1 103 ? -14.786 -2.884 -4.675 1.00 77.56 103 GLU A O 1
ATOM 807 N N . ILE A 1 104 ? -13.220 -1.503 -3.836 1.00 68.12 104 ILE A N 1
ATOM 808 C CA . ILE A 1 104 ? -13.351 -1.950 -2.438 1.00 68.12 104 ILE A CA 1
ATOM 809 C C . ILE A 1 104 ? -14.428 -1.160 -1.681 1.00 68.12 104 ILE A C 1
ATOM 811 O O . ILE A 1 104 ? -15.082 -1.722 -0.804 1.00 68.12 104 ILE A O 1
ATOM 815 N N . ASP A 1 105 ? -14.655 0.105 -2.041 1.00 49.31 105 ASP A N 1
ATOM 81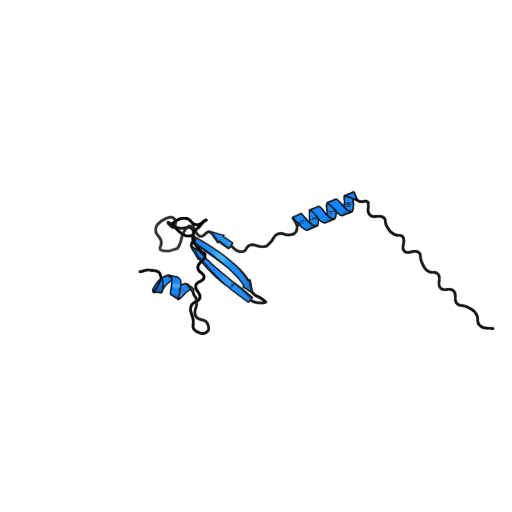6 C CA . ASP A 1 105 ? -15.725 0.927 -1.474 1.00 49.31 105 ASP A CA 1
ATOM 817 C C . ASP A 1 105 ? -17.090 0.540 -2.090 1.00 49.31 105 ASP A C 1
ATOM 819 O O . ASP A 1 105 ? -17.567 1.151 -3.051 1.00 49.31 105 ASP A O 1
ATOM 823 N N . CYS A 1 106 ? -17.714 -0.507 -1.538 1.00 36.47 106 CYS A N 1
ATOM 824 C CA . CYS A 1 106 ? -19.123 -0.875 -1.737 1.00 36.47 106 CYS A CA 1
ATOM 825 C C . CYS A 1 106 ? -19.851 -1.001 -0.397 1.00 36.47 106 CYS A C 1
ATOM 827 O O . CYS A 1 106 ? -19.331 -1.706 0.498 1.00 36.47 106 CYS A O 1
#

Sequence (106 aa):
MVSHMLFPRKACNTVSLPRWASLHVLLVLILSANTVYSGSIVKYLPGFDGELPFKLETGYISVGDSELFYYFIESQGNPQQDPLFLWLTGGPGCSSFCGLVYEIDC

Radius of gyration: 28.4 Å; chains: 1; bounding box: 98×32×41 Å

Secondary structure (DSSP, 8-state):
------------------HHHHHHHHHHHHHH-----EEEEE---TTS-SS-SS-EEEEEEEETTEEEEEEEE--SS-TTTSPP------STT--THHHHHHTS--

Foldseek 3Di:
DDDDDDDDDDDPPPPPDDVVNVVVVVVVVVVPPDPPFFKDWDQDDVPDDGGDPWTWIWGWDDDPPDIDIDIDTADPPDSVPDDDDDDDDDDPPDDSVCCVPPVPPD